Protein AF-A0A1D2R223-F1 (afdb_monomer_lite)

pLDDT: mean 86.27, std 8.22, range [53.34, 95.56]

Foldseek 3Di:
DVVVVVVVVLVVVLVVLVVVLVVLVVVLVPDDDDLVSVLSVLVSVLSVLVSVVSVVVVCPVVVVDDDDPVVVVVVVVVSVVVSVVSVVVSVVSVVVVCVVVVVDDDD

Structure (mmCIF, N/CA/C/O backbone):
data_AF-A0A1D2R223-F1
#
_entry.id   AF-A0A1D2R223-F1
#
loop_
_atom_site.group_PDB
_atom_site.id
_atom_site.type_symbol
_atom_site.label_atom_id
_atom_site.label_alt_id
_atom_site.label_comp_id
_atom_site.label_asym_id
_atom_site.label_entity_id
_atom_site.label_seq_id
_atom_site.pdbx_PDB_ins_code
_atom_site.Cartn_x
_atom_site.Cartn_y
_atom_site.Cartn_z
_atom_site.occupancy
_atom_site.B_iso_or_equiv
_atom_site.auth_seq_id
_atom_site.auth_comp_id
_atom_site.auth_asym_id
_atom_site.auth_atom_id
_atom_site.pdbx_PDB_model_num
ATOM 1 N N . MET A 1 1 ? 15.123 14.876 -24.089 1.00 60.72 1 MET A N 1
ATOM 2 C CA . MET A 1 1 ? 14.934 16.007 -23.144 1.00 60.72 1 MET A CA 1
ATOM 3 C C . MET A 1 1 ? 13.595 15.906 -22.420 1.00 60.72 1 MET A C 1
ATOM 5 O O . MET A 1 1 ? 13.5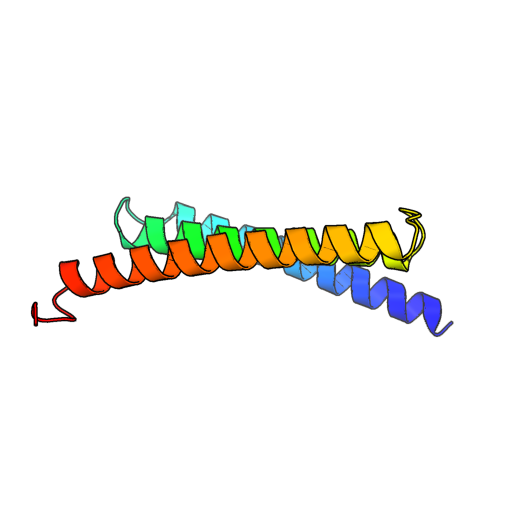94 15.982 -21.201 1.00 60.72 1 MET A O 1
ATOM 9 N N . ILE A 1 2 ? 12.484 15.673 -23.134 1.00 68.00 2 ILE A N 1
ATOM 10 C CA . ILE A 1 2 ? 11.161 15.426 -22.526 1.00 68.00 2 ILE A CA 1
ATOM 11 C C . ILE A 1 2 ? 11.179 14.170 -21.634 1.00 68.00 2 ILE A C 1
ATOM 13 O O . ILE A 1 2 ? 10.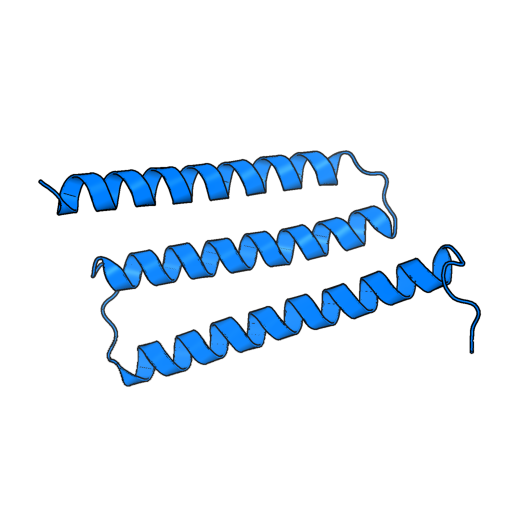722 14.230 -20.497 1.00 68.00 2 ILE A O 1
ATOM 17 N N . ASP A 1 3 ? 11.819 13.086 -22.084 1.00 73.19 3 ASP A N 1
ATOM 18 C CA . ASP A 1 3 ? 11.890 11.825 -21.321 1.00 73.19 3 ASP A CA 1
ATOM 19 C C . ASP A 1 3 ? 12.666 11.971 -20.005 1.00 73.19 3 ASP A C 1
ATOM 21 O O . ASP A 1 3 ? 12.274 11.446 -18.969 1.00 73.19 3 ASP A O 1
ATOM 25 N N . THR A 1 4 ? 13.745 12.759 -20.008 1.00 76.56 4 THR A N 1
ATOM 26 C CA . THR A 1 4 ? 14.549 13.023 -18.808 1.00 76.56 4 THR A CA 1
ATOM 27 C C . THR A 1 4 ? 13.743 13.775 -17.749 1.00 76.56 4 THR A C 1
ATOM 29 O O . THR A 1 4 ? 13.793 13.422 -16.574 1.00 76.56 4 THR A O 1
ATOM 32 N N . ILE A 1 5 ? 12.965 14.785 -18.157 1.00 82.25 5 ILE A N 1
ATOM 33 C CA . ILE A 1 5 ? 12.094 15.542 -17.246 1.00 82.25 5 ILE A CA 1
ATOM 34 C C . ILE A 1 5 ? 10.994 14.630 -16.691 1.00 82.25 5 ILE A C 1
ATOM 36 O O . ILE A 1 5 ? 10.735 14.653 -15.490 1.00 82.25 5 ILE A O 1
ATOM 40 N N . TYR A 1 6 ? 10.394 13.792 -17.539 1.00 80.00 6 TYR A N 1
ATOM 41 C CA . TYR A 1 6 ? 9.371 12.827 -17.135 1.00 80.00 6 TYR A CA 1
ATOM 42 C C . TYR A 1 6 ? 9.870 11.878 -16.033 1.00 80.00 6 TYR A C 1
ATOM 44 O O . TYR A 1 6 ? 9.227 11.753 -14.989 1.00 80.00 6 TYR A O 1
ATOM 52 N N . TYR A 1 7 ? 11.057 11.286 -16.200 1.00 77.88 7 TYR A N 1
ATOM 53 C CA . TYR A 1 7 ? 11.630 10.395 -15.187 1.00 77.88 7 TYR A CA 1
ATOM 54 C C . TYR A 1 7 ? 11.995 11.110 -13.884 1.00 77.88 7 TYR A C 1
ATOM 56 O O . TYR A 1 7 ? 11.758 10.564 -12.806 1.00 77.88 7 TYR A O 1
ATOM 64 N N . ILE A 1 8 ? 12.509 12.342 -13.957 1.00 82.69 8 ILE A N 1
ATOM 65 C CA . ILE A 1 8 ? 12.798 13.155 -12.765 1.00 82.69 8 ILE A CA 1
ATOM 66 C C . ILE A 1 8 ? 11.511 13.443 -11.982 1.00 82.69 8 ILE A C 1
ATOM 68 O O . ILE A 1 8 ? 11.488 13.293 -10.760 1.00 82.69 8 ILE A O 1
ATOM 72 N N . VAL A 1 9 ? 10.428 13.812 -12.672 1.00 83.00 9 VAL A N 1
ATOM 73 C CA . VAL A 1 9 ? 9.129 14.080 -12.038 1.00 83.00 9 VAL A CA 1
ATOM 74 C C . VAL A 1 9 ? 8.589 12.828 -11.352 1.00 83.00 9 VAL A C 1
ATOM 76 O O . VAL A 1 9 ? 8.161 12.909 -10.201 1.00 83.00 9 VAL A O 1
ATOM 79 N N . ILE A 1 10 ? 8.662 11.661 -11.999 1.00 79.56 10 ILE A N 1
ATOM 80 C CA . ILE A 1 10 ? 8.227 10.405 -11.370 1.00 79.56 10 ILE A CA 1
ATOM 81 C C . ILE A 1 10 ? 9.063 10.087 -10.131 1.00 79.56 10 ILE A C 1
ATOM 83 O O . ILE A 1 10 ? 8.508 9.700 -9.103 1.00 79.56 10 ILE A O 1
ATOM 87 N N . TYR A 1 11 ? 10.377 10.290 -10.195 1.00 81.56 11 TYR A N 1
ATOM 88 C CA . TYR A 1 11 ? 11.257 10.049 -9.057 1.00 81.56 11 TYR A CA 1
ATOM 89 C C . TYR A 1 11 ? 10.903 10.945 -7.860 1.00 81.56 11 TYR A C 1
ATOM 91 O O . TYR A 1 11 ? 10.834 10.471 -6.725 1.00 81.56 11 TYR A O 1
ATOM 99 N N . ILE A 1 12 ? 10.602 12.225 -8.110 1.00 85.00 12 ILE A N 1
ATOM 100 C CA . ILE A 1 12 ? 10.130 13.161 -7.079 1.00 85.00 12 ILE A CA 1
ATOM 101 C C . ILE A 1 12 ? 8.794 12.689 -6.496 1.00 85.00 12 ILE A C 1
ATOM 103 O O . ILE A 1 12 ? 8.654 12.640 -5.275 1.00 85.00 12 ILE A O 1
ATOM 107 N N . ILE A 1 13 ? 7.833 12.296 -7.339 1.00 83.44 13 ILE A N 1
ATOM 108 C CA . ILE A 1 13 ? 6.525 11.791 -6.893 1.00 83.44 13 ILE A CA 1
ATOM 109 C C . ILE A 1 13 ? 6.696 10.546 -6.013 1.00 83.44 13 ILE A C 1
ATOM 111 O O . ILE A 1 13 ? 6.092 10.466 -4.942 1.00 83.44 13 ILE A O 1
ATOM 115 N N . ALA A 1 14 ? 7.551 9.601 -6.411 1.00 82.00 14 ALA A N 1
ATOM 116 C CA . ALA A 1 14 ? 7.847 8.411 -5.620 1.00 82.00 14 ALA A CA 1
ATOM 117 C C . ALA A 1 14 ? 8.505 8.772 -4.274 1.00 82.00 14 ALA A C 1
ATOM 119 O O . ALA A 1 14 ? 8.092 8.272 -3.226 1.00 82.00 14 ALA A O 1
ATOM 120 N N . GLY A 1 15 ? 9.470 9.695 -4.269 1.00 85.44 15 GLY A N 1
ATOM 121 C CA . GLY A 1 15 ? 10.093 10.195 -3.041 1.00 85.44 15 GLY A CA 1
ATOM 122 C C . GLY A 1 15 ? 9.090 10.865 -2.096 1.00 85.44 15 GLY A C 1
ATOM 123 O O . GLY A 1 15 ? 9.070 10.571 -0.900 1.00 85.44 15 GLY A O 1
ATOM 124 N N . MET A 1 16 ? 8.205 11.711 -2.628 1.00 87.50 16 MET A N 1
ATOM 125 C CA . MET A 1 16 ? 7.132 12.345 -1.856 1.00 87.50 16 MET A CA 1
ATOM 126 C C . MET A 1 16 ? 6.128 11.321 -1.315 1.00 87.50 16 MET A C 1
ATOM 128 O O . MET A 1 16 ? 5.681 11.454 -0.174 1.00 87.50 16 MET A O 1
ATOM 132 N N . GLY A 1 17 ? 5.806 10.280 -2.086 1.00 85.75 17 GLY A N 1
ATOM 133 C CA . GLY A 1 17 ? 4.967 9.171 -1.629 1.00 85.75 17 GLY A CA 1
ATOM 134 C C . GLY A 1 17 ? 5.589 8.434 -0.442 1.00 85.75 17 GLY A C 1
ATOM 135 O O . GLY A 1 17 ? 4.923 8.225 0.573 1.00 85.75 17 GLY A O 1
ATOM 136 N N . LEU A 1 18 ? 6.887 8.127 -0.516 1.00 89.06 18 LEU A N 1
ATOM 137 C CA . LEU A 1 18 ? 7.622 7.485 0.574 1.00 89.06 18 LEU A CA 1
ATOM 138 C C . LEU A 1 18 ? 7.668 8.362 1.835 1.00 89.06 18 LEU A C 1
ATOM 140 O O . LEU A 1 18 ? 7.395 7.880 2.934 1.00 89.06 18 LEU A O 1
ATOM 144 N N . LEU A 1 19 ? 7.972 9.655 1.690 1.00 89.75 19 LEU A N 1
ATOM 145 C CA . LEU A 1 19 ? 7.962 10.604 2.809 1.00 89.75 19 LEU A CA 1
ATOM 146 C C . LEU A 1 19 ? 6.577 10.700 3.457 1.00 89.75 19 LEU A C 1
ATOM 148 O O . LEU A 1 19 ? 6.469 10.678 4.683 1.00 89.75 19 LEU A O 1
ATOM 152 N N . SER A 1 20 ? 5.520 10.726 2.645 1.00 88.38 20 SER A N 1
ATOM 153 C CA . SER A 1 20 ? 4.139 10.735 3.135 1.00 88.38 20 SER A CA 1
ATOM 154 C C . SER A 1 20 ? 3.831 9.484 3.961 1.00 88.38 20 SER A C 1
ATOM 156 O O . SER A 1 20 ? 3.237 9.590 5.033 1.00 88.38 20 SER A O 1
ATOM 158 N N . LEU A 1 21 ? 4.291 8.304 3.526 1.00 91.19 21 LEU A N 1
ATOM 159 C CA . LEU A 1 21 ? 4.164 7.072 4.310 1.00 91.19 21 LEU A CA 1
ATOM 160 C C . LEU A 1 21 ? 4.896 7.169 5.650 1.00 91.19 21 LEU A C 1
ATOM 162 O O . LEU A 1 21 ? 4.333 6.803 6.682 1.00 91.19 21 LEU A O 1
ATOM 166 N N . ILE A 1 22 ? 6.121 7.696 5.660 1.00 91.06 22 ILE A N 1
ATOM 167 C CA . ILE A 1 22 ? 6.894 7.881 6.895 1.00 91.06 22 ILE A CA 1
ATOM 168 C C . ILE A 1 22 ? 6.145 8.804 7.864 1.00 91.06 22 ILE A C 1
ATOM 170 O O . ILE A 1 22 ? 6.039 8.484 9.049 1.00 91.06 22 ILE A O 1
ATOM 174 N N . TRP A 1 23 ? 5.591 9.917 7.381 1.00 90.62 23 TRP A N 1
ATOM 175 C CA . TRP A 1 23 ? 4.817 10.843 8.211 1.00 90.62 23 TRP A CA 1
ATOM 176 C C . TRP A 1 23 ? 3.533 10.220 8.752 1.00 90.62 23 TRP A C 1
ATOM 178 O O . TRP A 1 23 ? 3.247 10.370 9.940 1.00 90.62 23 TRP A O 1
ATOM 188 N N . ILE A 1 24 ? 2.800 9.465 7.928 1.00 88.94 24 ILE A N 1
ATOM 189 C CA . ILE A 1 24 ? 1.626 8.710 8.387 1.00 88.94 24 ILE A CA 1
ATOM 190 C C . ILE A 1 24 ? 2.040 7.736 9.495 1.00 88.94 24 ILE A C 1
ATOM 192 O O . ILE A 1 24 ? 1.421 7.716 10.556 1.00 88.94 24 ILE A O 1
ATOM 196 N N . TYR A 1 25 ? 3.116 6.971 9.297 1.00 92.44 25 TYR A N 1
ATOM 197 C CA . TYR A 1 25 ? 3.601 6.017 10.293 1.00 92.44 25 TYR A CA 1
ATOM 198 C C . TYR A 1 25 ? 4.005 6.695 11.610 1.00 92.44 25 TYR A C 1
ATOM 200 O O . TYR A 1 25 ? 3.620 6.232 12.686 1.00 92.44 25 TYR A O 1
ATOM 208 N N . GLN A 1 26 ? 4.736 7.811 11.546 1.00 91.00 26 GLN A N 1
ATOM 209 C CA . GLN A 1 26 ? 5.094 8.589 12.735 1.00 91.00 26 GLN A CA 1
ATOM 210 C C . GLN A 1 26 ? 3.852 9.125 13.457 1.00 91.00 26 GLN A C 1
ATOM 212 O O . GLN A 1 26 ? 3.770 9.018 14.681 1.00 91.00 26 GLN A O 1
ATOM 217 N N . GLY A 1 27 ? 2.862 9.627 12.712 1.00 88.00 27 GLY A N 1
ATOM 218 C CA . GLY A 1 27 ? 1.581 10.063 13.265 1.00 88.00 27 GLY A CA 1
ATOM 219 C C . GLY A 1 27 ? 0.852 8.937 13.998 1.00 88.00 27 GLY A C 1
ATOM 220 O O . GLY A 1 27 ? 0.394 9.127 15.121 1.00 88.00 27 GLY A O 1
ATOM 221 N N . ILE A 1 28 ? 0.823 7.737 13.415 1.00 89.81 28 ILE A N 1
ATOM 222 C CA . ILE A 1 28 ? 0.175 6.560 14.011 1.00 89.81 28 ILE A CA 1
ATOM 223 C C . ILE A 1 28 ? 0.905 6.068 15.256 1.00 89.81 28 ILE A C 1
ATOM 225 O O . ILE A 1 28 ? 0.264 5.647 16.221 1.00 89.81 28 ILE A O 1
ATOM 229 N N . LYS A 1 29 ? 2.241 6.099 15.252 1.00 87.50 29 LYS A N 1
ATOM 230 C CA . LYS A 1 29 ? 3.056 5.645 16.385 1.00 87.50 29 LYS A CA 1
ATOM 231 C C . LYS A 1 29 ? 2.763 6.441 17.662 1.00 87.50 29 LYS A C 1
ATOM 233 O O . LYS A 1 29 ? 2.855 5.877 18.746 1.00 87.50 29 LYS A O 1
ATOM 238 N N . ASN A 1 30 ? 2.385 7.710 17.521 1.00 84.81 30 ASN A N 1
ATOM 239 C CA . ASN A 1 30 ? 2.051 8.597 18.635 1.00 84.81 30 ASN A CA 1
ATOM 240 C C . ASN A 1 30 ? 0.597 8.452 19.125 1.00 84.81 30 ASN A C 1
ATOM 242 O O . ASN A 1 30 ? 0.222 9.087 20.108 1.00 84.81 30 ASN A O 1
ATOM 246 N N . LEU A 1 31 ? -0.230 7.634 18.464 1.00 86.94 31 LEU A N 1
ATOM 247 C CA . LEU A 1 31 ? -1.594 7.359 18.910 1.00 86.94 31 LEU A CA 1
ATOM 248 C C . LEU A 1 31 ? -1.598 6.323 20.038 1.00 86.94 31 LEU A C 1
ATOM 250 O O . LEU A 1 31 ? -0.913 5.301 19.965 1.00 86.94 31 LEU A O 1
ATOM 254 N N . THR A 1 32 ? -2.439 6.550 21.047 1.00 85.94 32 THR A N 1
ATOM 255 C CA . THR A 1 32 ? -2.732 5.564 22.095 1.00 85.94 32 THR A CA 1
ATOM 256 C C . THR A 1 32 ? -3.284 4.276 21.481 1.00 85.94 32 THR A C 1
ATOM 258 O O . THR A 1 32 ? -4.018 4.308 20.487 1.00 85.94 32 THR A O 1
ATOM 261 N N . GLU A 1 33 ? -2.932 3.124 22.058 1.00 80.81 33 GLU A N 1
ATOM 262 C CA . GLU A 1 33 ? -3.462 1.841 21.599 1.00 80.81 33 GLU A CA 1
ATOM 263 C C . GLU A 1 33 ? -4.987 1.807 21.714 1.00 80.81 33 GLU A C 1
ATOM 265 O O . GLU A 1 33 ? -5.565 2.154 22.741 1.00 80.81 33 GLU A O 1
ATOM 270 N N . GLY A 1 34 ? -5.646 1.416 20.627 1.00 83.62 34 GLY A N 1
ATOM 271 C CA . GLY A 1 34 ? -7.094 1.414 20.552 1.00 83.62 34 GLY A CA 1
ATOM 272 C C . GLY A 1 34 ? -7.596 1.341 19.120 1.00 83.62 34 GLY A C 1
ATOM 273 O O . GLY A 1 34 ? -6.828 1.284 18.156 1.00 83.62 34 GLY A O 1
ATOM 274 N N . LEU A 1 35 ? -8.919 1.376 18.991 1.00 80.94 35 LEU A N 1
ATOM 275 C CA . LEU A 1 35 ? -9.621 1.217 17.724 1.00 80.94 35 LEU A CA 1
ATOM 276 C C . LEU A 1 35 ? -9.187 2.235 16.654 1.00 80.94 35 LEU A C 1
ATOM 278 O O . LEU A 1 35 ? -9.028 1.876 15.488 1.00 80.94 35 LEU A O 1
ATOM 282 N N . ILE A 1 36 ? -8.934 3.483 17.055 1.00 84.12 36 ILE A N 1
ATOM 283 C CA . ILE A 1 36 ? -8.484 4.556 16.159 1.00 84.12 36 ILE A CA 1
ATOM 284 C C . ILE A 1 36 ? -7.092 4.245 15.594 1.00 84.12 36 ILE A C 1
ATOM 286 O O . ILE A 1 36 ? -6.902 4.286 14.380 1.00 84.12 36 ILE A O 1
ATOM 290 N N . ARG A 1 37 ? -6.131 3.849 16.442 1.00 87.62 37 ARG A N 1
ATOM 291 C CA . ARG A 1 37 ? -4.791 3.442 15.989 1.00 87.62 37 ARG A CA 1
ATOM 292 C C . ARG A 1 37 ? -4.874 2.272 15.009 1.00 87.62 37 ARG A C 1
ATOM 294 O O . ARG A 1 37 ? -4.209 2.293 13.977 1.00 87.62 37 ARG A O 1
ATOM 301 N N . THR A 1 38 ? -5.726 1.283 15.286 1.00 87.25 38 THR A N 1
ATOM 302 C CA . THR A 1 38 ? -5.956 0.155 14.372 1.00 87.25 38 THR A CA 1
ATOM 303 C C . THR A 1 38 ? -6.520 0.610 13.026 1.00 87.25 38 THR A C 1
ATOM 305 O O . THR A 1 38 ? -6.068 0.115 11.995 1.00 87.25 38 THR A O 1
ATOM 308 N N . LEU A 1 39 ? -7.465 1.553 12.999 1.00 87.31 39 LEU A N 1
ATOM 309 C CA . LEU A 1 39 ? -8.001 2.100 11.749 1.00 87.31 39 LEU A CA 1
ATOM 310 C C . LEU A 1 39 ? -6.915 2.798 10.933 1.00 87.31 39 LEU A C 1
ATOM 312 O O . LEU A 1 39 ? -6.759 2.507 9.749 1.00 87.31 39 LEU A O 1
ATOM 316 N N . PHE A 1 40 ? -6.127 3.669 11.562 1.00 89.50 40 PHE A N 1
ATOM 317 C CA . PHE A 1 40 ? -5.054 4.350 10.850 1.00 89.50 40 PHE A CA 1
ATOM 318 C C . PHE A 1 40 ? -3.963 3.386 10.371 1.00 89.50 40 PHE A C 1
ATOM 320 O O . PHE A 1 40 ? -3.428 3.591 9.287 1.00 89.50 40 PHE A O 1
ATOM 327 N N . MET A 1 41 ? -3.681 2.296 11.092 1.00 89.94 41 MET A N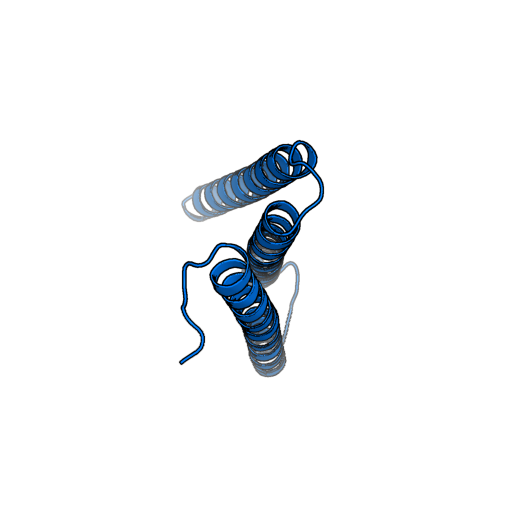 1
ATOM 328 C CA . MET A 1 41 ? -2.796 1.235 10.590 1.00 89.94 41 MET A CA 1
ATOM 329 C C . MET A 1 41 ? -3.334 0.581 9.308 1.00 89.94 41 MET A C 1
ATOM 331 O O . MET A 1 41 ? -2.550 0.236 8.427 1.00 89.94 41 MET A O 1
ATOM 335 N N . HIS A 1 42 ? -4.655 0.439 9.164 1.00 89.88 42 HIS A N 1
ATOM 336 C CA . HIS A 1 42 ? -5.254 -0.051 7.920 1.00 89.88 42 HIS A CA 1
ATOM 337 C C . HIS A 1 42 ? -5.165 0.989 6.796 1.00 89.88 42 HIS A C 1
ATOM 339 O O . HIS A 1 42 ? -4.828 0.637 5.670 1.00 89.88 42 HIS A O 1
ATOM 345 N N . VAL A 1 43 ? -5.381 2.273 7.098 1.00 88.00 43 VAL A N 1
ATOM 346 C CA . VAL A 1 43 ? -5.162 3.367 6.133 1.00 88.00 43 VAL A CA 1
ATOM 347 C C . VAL A 1 43 ? -3.700 3.411 5.676 1.00 88.00 43 VAL A C 1
ATOM 349 O O . VAL A 1 43 ? -3.427 3.552 4.486 1.00 88.00 43 VAL A O 1
ATOM 352 N N . PHE A 1 44 ? -2.754 3.213 6.594 1.00 92.25 44 PHE A N 1
ATOM 353 C CA . PHE A 1 44 ? -1.336 3.090 6.269 1.00 92.25 44 PHE A CA 1
ATOM 354 C C . PHE A 1 44 ? -1.054 1.876 5.381 1.00 92.25 44 PHE A C 1
ATOM 356 O O . PHE A 1 44 ? -0.300 1.996 4.422 1.00 92.25 44 PHE A O 1
ATOM 363 N N . ALA A 1 45 ? -1.697 0.732 5.634 1.00 91.38 45 ALA A N 1
ATOM 364 C CA . ALA A 1 45 ? -1.579 -0.440 4.769 1.00 91.38 45 ALA A CA 1
ATOM 365 C C . ALA A 1 45 ? -2.117 -0.176 3.350 1.00 91.38 45 ALA A C 1
ATOM 367 O O . ALA A 1 45 ? -1.471 -0.573 2.383 1.00 91.38 45 ALA A O 1
ATOM 368 N N . ILE A 1 46 ? -3.246 0.533 3.210 1.00 91.38 46 ILE A N 1
ATOM 369 C CA . ILE A 1 46 ? -3.784 0.969 1.906 1.00 91.38 46 ILE A CA 1
ATOM 370 C C . ILE A 1 46 ? -2.758 1.842 1.179 1.00 91.38 46 ILE A C 1
ATOM 372 O O . ILE A 1 46 ? -2.430 1.573 0.024 1.00 91.38 46 ILE A O 1
ATOM 376 N N . ALA A 1 47 ? -2.238 2.868 1.855 1.00 90.56 47 ALA A N 1
ATOM 377 C CA . ALA A 1 47 ? -1.275 3.794 1.270 1.00 90.56 47 ALA A CA 1
ATOM 378 C C . ALA A 1 47 ? 0.035 3.087 0.885 1.00 90.56 47 ALA A C 1
ATOM 380 O O . ALA A 1 47 ? 0.551 3.293 -0.212 1.00 90.56 47 ALA A O 1
ATOM 381 N N . GLY A 1 48 ? 0.551 2.222 1.762 1.00 92.31 48 GLY A N 1
ATOM 382 C CA . GLY A 1 48 ? 1.762 1.441 1.519 1.00 92.31 48 GLY A CA 1
ATOM 383 C C . GLY A 1 48 ? 1.598 0.498 0.332 1.00 92.31 48 GLY A C 1
ATOM 384 O O . GLY A 1 48 ? 2.472 0.432 -0.526 1.00 92.31 48 GLY A O 1
ATOM 385 N N . TYR A 1 49 ? 0.445 -0.164 0.228 1.00 93.25 49 TYR A N 1
ATOM 386 C CA . TYR A 1 49 ? 0.141 -1.042 -0.897 1.00 93.25 49 TYR A CA 1
ATOM 387 C C . TYR A 1 49 ? 0.028 -0.280 -2.222 1.00 93.25 49 TYR A C 1
ATOM 389 O O . TYR A 1 49 ? 0.620 -0.686 -3.223 1.00 93.25 49 TYR A O 1
ATOM 397 N N . ALA A 1 50 ? -0.683 0.852 -2.226 1.00 88.69 50 ALA A N 1
ATOM 398 C CA . ALA A 1 50 ? -0.798 1.718 -3.398 1.00 88.69 50 ALA A CA 1
ATOM 399 C C . ALA A 1 50 ? 0.578 2.224 -3.860 1.00 88.69 50 ALA A C 1
ATOM 401 O O . ALA A 1 50 ? 0.865 2.244 -5.057 1.00 88.69 50 ALA A O 1
ATOM 402 N N . PHE A 1 51 ? 1.455 2.564 -2.913 1.00 91.19 51 PHE A N 1
ATOM 403 C CA . PHE A 1 51 ? 2.833 2.941 -3.202 1.00 91.19 51 PHE A CA 1
ATOM 404 C C . PHE A 1 51 ? 3.635 1.785 -3.815 1.00 91.19 51 PHE A C 1
ATOM 406 O O . PHE A 1 51 ? 4.269 1.973 -4.851 1.00 91.19 51 PHE A O 1
ATOM 413 N N . SER A 1 52 ? 3.575 0.579 -3.240 1.00 91.50 52 SER A N 1
ATOM 414 C CA . SER A 1 52 ? 4.244 -0.602 -3.805 1.00 91.50 52 SER A CA 1
ATOM 415 C C . SER A 1 52 ? 3.776 -0.907 -5.229 1.00 91.50 52 SER A C 1
ATOM 417 O O . SER A 1 52 ? 4.601 -1.204 -6.0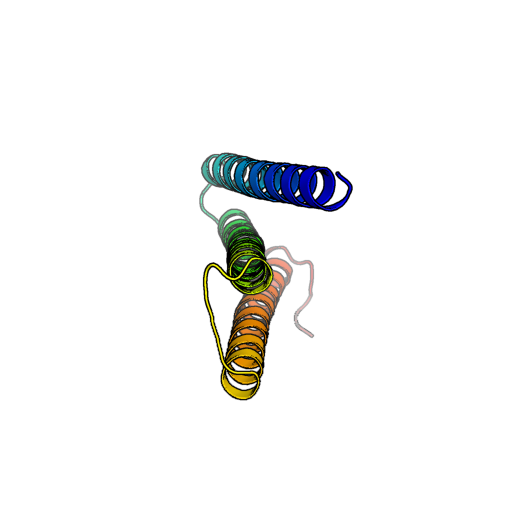93 1.00 91.50 52 SER A O 1
ATOM 419 N N . TYR A 1 53 ? 2.475 -0.787 -5.494 1.00 90.38 53 TYR A N 1
ATOM 420 C CA . TYR A 1 53 ? 1.920 -0.962 -6.834 1.00 90.38 53 TYR A CA 1
ATOM 421 C C . TYR A 1 53 ? 2.410 0.113 -7.817 1.00 90.38 53 TYR A C 1
ATOM 423 O O . TYR A 1 53 ? 2.768 -0.204 -8.953 1.00 90.38 53 TYR A O 1
ATOM 431 N N . ALA A 1 54 ? 2.491 1.374 -7.379 1.00 87.44 54 ALA A N 1
ATOM 432 C CA . ALA A 1 54 ? 3.036 2.462 -8.188 1.00 87.44 54 ALA A CA 1
ATOM 433 C C . ALA A 1 54 ? 4.520 2.235 -8.532 1.00 87.44 54 ALA A C 1
ATOM 435 O O . ALA A 1 54 ? 4.907 2.393 -9.689 1.00 87.44 54 ALA A O 1
ATOM 436 N N . VAL A 1 55 ? 5.335 1.802 -7.562 1.00 88.44 55 VAL A N 1
ATOM 437 C CA . VAL A 1 55 ? 6.753 1.461 -7.779 1.00 88.44 55 VAL A CA 1
ATOM 438 C C . VAL A 1 55 ? 6.898 0.288 -8.746 1.00 88.44 55 VAL A C 1
ATOM 440 O O . VAL A 1 55 ? 7.702 0.357 -9.670 1.00 88.44 55 VAL A O 1
ATOM 4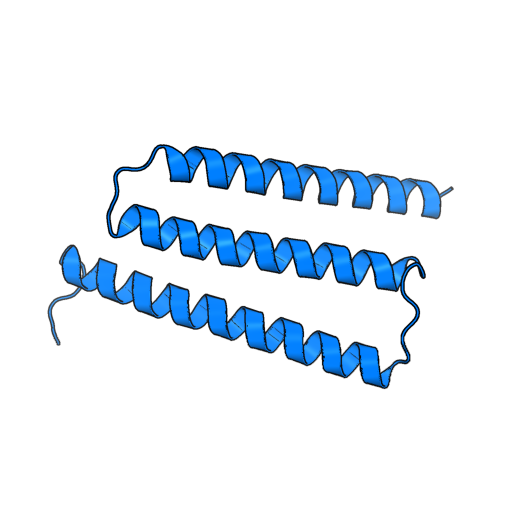43 N N . TRP A 1 56 ? 6.104 -0.772 -8.581 1.00 90.00 56 TRP A N 1
ATOM 444 C CA . TRP A 1 56 ? 6.121 -1.904 -9.508 1.00 90.00 56 TRP A CA 1
ATOM 445 C C . TRP A 1 56 ? 5.750 -1.473 -10.935 1.00 90.00 56 TRP A C 1
ATOM 447 O O . TRP A 1 56 ? 6.479 -1.781 -11.877 1.00 90.00 56 TRP A O 1
ATOM 457 N N . THR A 1 57 ? 4.676 -0.691 -11.087 1.00 86.44 57 THR A N 1
ATOM 458 C CA . THR A 1 57 ? 4.230 -0.166 -12.389 1.00 86.44 57 THR A CA 1
ATOM 459 C C . THR A 1 57 ? 5.321 0.677 -13.039 1.00 86.44 57 THR A C 1
ATOM 461 O O . THR A 1 57 ? 5.574 0.551 -14.237 1.00 86.44 57 THR A O 1
ATOM 464 N N . PHE A 1 58 ? 6.008 1.497 -12.241 1.00 84.75 58 PHE A N 1
ATOM 465 C CA . PHE A 1 58 ? 7.153 2.266 -12.699 1.00 84.75 58 PHE A CA 1
ATOM 466 C C . PHE A 1 58 ? 8.264 1.355 -13.225 1.00 84.75 58 PHE A C 1
ATOM 468 O O . PHE A 1 58 ? 8.653 1.514 -14.380 1.00 84.75 58 PHE A O 1
ATOM 475 N N . CYS A 1 59 ? 8.717 0.371 -12.439 1.00 87.56 59 CYS A N 1
ATOM 476 C CA . CYS A 1 59 ? 9.775 -0.564 -12.840 1.00 87.56 59 CYS A CA 1
ATOM 477 C C . CYS A 1 59 ? 9.459 -1.292 -14.154 1.00 87.56 59 CYS A C 1
ATOM 479 O O . CYS A 1 59 ? 10.355 -1.481 -14.975 1.00 87.56 59 CYS A O 1
ATOM 481 N N . VAL A 1 60 ? 8.195 -1.669 -14.367 1.00 88.62 60 VAL A N 1
ATOM 482 C CA . VAL A 1 60 ? 7.750 -2.262 -15.635 1.00 88.62 60 VAL A CA 1
ATOM 483 C C . VAL A 1 60 ? 7.785 -1.227 -16.768 1.00 88.62 60 VAL A C 1
ATOM 485 O O . VAL A 1 60 ? 8.300 -1.513 -17.843 1.00 88.62 60 VAL A O 1
ATOM 488 N N . SER A 1 61 ? 7.302 -0.001 -16.534 1.00 81.75 61 SER A N 1
ATOM 489 C CA . SER A 1 61 ? 7.249 1.056 -17.561 1.00 81.75 61 SER A CA 1
ATOM 490 C C . SER A 1 61 ? 8.622 1.512 -18.064 1.00 81.75 61 SER A C 1
ATOM 492 O O . SER A 1 61 ? 8.753 1.870 -19.231 1.00 81.75 61 SER A O 1
ATOM 494 N N . VAL A 1 62 ? 9.644 1.478 -17.202 1.00 83.19 62 VAL A N 1
ATOM 495 C CA . VAL A 1 62 ? 11.024 1.847 -17.560 1.00 83.19 62 VAL A CA 1
ATOM 496 C C . VAL A 1 62 ? 11.846 0.676 -18.095 1.00 83.19 62 VAL A C 1
ATOM 498 O O . VAL A 1 62 ? 13.030 0.848 -18.374 1.00 83.19 62 VAL A O 1
ATOM 501 N N . GLY A 1 63 ? 11.248 -0.513 -18.214 1.00 83.88 63 GLY A N 1
ATOM 502 C CA . GLY A 1 63 ? 11.938 -1.710 -18.696 1.00 83.88 63 GLY A CA 1
ATOM 503 C C . GLY A 1 63 ? 12.967 -2.284 -17.716 1.00 83.88 63 GLY A C 1
ATOM 504 O O . GLY A 1 63 ? 13.824 -3.055 -18.124 1.00 83.88 63 GLY A O 1
ATOM 505 N N . ILE A 1 64 ? 12.904 -1.936 -16.421 1.00 86.56 64 ILE A N 1
ATOM 506 C CA . ILE A 1 64 ? 13.716 -2.612 -15.388 1.00 86.56 64 ILE A CA 1
ATOM 507 C C . ILE A 1 64 ? 13.215 -4.048 -15.194 1.00 86.56 64 ILE A C 1
ATOM 509 O O . ILE A 1 64 ? 14.001 -4.956 -14.932 1.00 86.56 64 ILE A O 1
ATOM 513 N N . ILE A 1 65 ? 11.898 -4.242 -15.298 1.00 88.62 65 ILE A N 1
ATOM 514 C CA . ILE A 1 65 ? 11.246 -5.549 -15.245 1.00 88.62 65 ILE A CA 1
ATOM 515 C C . ILE A 1 65 ? 10.550 -5.776 -16.585 1.00 88.62 65 ILE A C 1
ATOM 517 O O . ILE A 1 65 ? 9.577 -5.093 -16.902 1.00 88.62 65 ILE A O 1
ATOM 521 N N . GLU A 1 66 ? 11.032 -6.749 -17.351 1.00 89.94 66 GLU A N 1
ATOM 522 C CA . GLU A 1 66 ? 10.396 -7.177 -18.594 1.00 89.94 66 GLU A CA 1
ATOM 523 C C . GLU A 1 66 ? 9.382 -8.287 -18.306 1.00 89.94 66 GLU A C 1
ATOM 525 O O . GLU A 1 66 ? 9.695 -9.295 -17.669 1.00 89.94 66 GLU A O 1
ATOM 530 N N . LEU A 1 67 ? 8.145 -8.088 -18.758 1.00 89.56 67 LEU A N 1
ATOM 531 C CA . LEU A 1 67 ? 7.052 -9.049 -18.635 1.00 89.56 67 LEU A CA 1
ATOM 532 C C . LEU A 1 67 ? 6.362 -9.172 -19.985 1.00 89.56 67 LEU A C 1
ATOM 534 O O . LEU A 1 67 ? 6.211 -8.181 -20.704 1.00 89.56 67 LEU A O 1
ATOM 538 N N . ASP A 1 68 ? 5.878 -10.368 -20.300 1.00 93.31 68 ASP A N 1
ATOM 539 C CA . ASP A 1 68 ? 4.917 -10.508 -21.382 1.00 93.31 68 ASP A CA 1
ATOM 540 C C . ASP A 1 68 ? 3.575 -9.836 -21.011 1.00 93.31 68 ASP A C 1
ATOM 542 O O . ASP A 1 68 ? 3.259 -9.567 -19.844 1.00 93.31 68 ASP A O 1
ATOM 546 N N . VAL A 1 69 ? 2.774 -9.537 -22.036 1.00 90.94 69 VAL A N 1
ATOM 547 C CA . VAL A 1 69 ? 1.511 -8.796 -21.891 1.00 90.94 69 VAL A CA 1
ATOM 548 C C . VAL A 1 69 ? 0.483 -9.564 -21.051 1.00 90.94 69 VAL A C 1
ATOM 550 O O . VAL A 1 69 ? -0.322 -8.945 -20.348 1.00 90.94 69 VAL A O 1
ATOM 553 N N . GLU A 1 70 ? 0.479 -10.893 -21.125 1.00 94.06 70 GLU A N 1
ATOM 554 C CA . GLU A 1 70 ? -0.472 -11.741 -20.410 1.00 94.06 70 GLU A CA 1
ATOM 555 C C . GLU A 1 70 ? -0.140 -11.774 -18.914 1.00 94.06 70 GLU A C 1
ATOM 557 O O . GLU A 1 70 ? -1.004 -11.484 -18.079 1.00 94.06 70 GLU A O 1
ATOM 562 N N . LEU A 1 71 ? 1.131 -11.985 -18.573 1.00 90.50 71 LEU A N 1
ATOM 563 C CA . LEU A 1 71 ? 1.634 -11.956 -17.206 1.00 90.50 71 LEU A CA 1
ATOM 564 C C . LEU A 1 71 ? 1.450 -10.576 -16.560 1.00 90.50 71 LEU A C 1
ATOM 566 O O . LEU A 1 71 ? 0.999 -10.493 -15.415 1.00 90.50 71 LEU A O 1
ATOM 570 N N . TYR A 1 72 ? 1.706 -9.487 -17.292 1.00 90.81 72 TYR A N 1
ATOM 571 C CA . TYR A 1 72 ? 1.442 -8.124 -16.813 1.00 90.81 72 TYR A CA 1
ATOM 572 C C . TYR A 1 72 ? -0.036 -7.915 -16.440 1.00 90.81 72 TYR A C 1
ATOM 574 O O . TYR A 1 72 ? -0.348 -7.350 -15.387 1.00 90.81 72 TYR A O 1
ATOM 582 N N . ARG A 1 73 ? -0.970 -8.398 -17.270 1.00 92.06 73 ARG A N 1
ATOM 583 C CA . ARG A 1 73 ? -2.415 -8.305 -16.995 1.00 92.06 73 ARG A CA 1
ATOM 584 C C . ARG A 1 73 ? -2.825 -9.127 -15.777 1.00 92.06 73 ARG A C 1
ATOM 586 O O . ARG A 1 73 ? -3.590 -8.626 -14.952 1.00 92.06 73 ARG A O 1
ATOM 593 N N . ILE A 1 74 ? -2.312 -10.351 -15.645 1.00 94.88 74 ILE A N 1
ATOM 594 C CA . ILE A 1 74 ? -2.605 -11.219 -14.496 1.00 94.88 74 ILE A CA 1
ATOM 595 C C . ILE A 1 74 ? -2.113 -10.566 -13.203 1.00 94.88 74 ILE A C 1
ATOM 597 O O . ILE A 1 74 ? -2.880 -10.453 -12.246 1.00 94.88 74 ILE A O 1
ATOM 601 N N . LEU A 1 75 ? -0.869 -10.078 -13.182 1.00 92.88 75 LEU A N 1
ATOM 602 C CA . LEU A 1 75 ? -0.298 -9.422 -12.006 1.00 92.88 75 LEU A CA 1
ATOM 603 C C . LEU A 1 75 ? -1.089 -8.171 -11.615 1.00 92.88 75 LEU A C 1
ATOM 605 O O . LEU A 1 75 ? -1.412 -8.013 -10.440 1.00 92.88 75 LEU A O 1
ATOM 609 N N . ASN A 1 76 ? -1.496 -7.338 -12.577 1.00 91.69 76 ASN A N 1
ATOM 610 C CA . ASN A 1 76 ? -2.392 -6.208 -12.307 1.00 91.69 76 ASN A CA 1
ATOM 611 C C . ASN A 1 76 ? -3.713 -6.644 -11.662 1.00 91.69 76 ASN A C 1
ATOM 613 O O . ASN A 1 76 ? -4.163 -6.029 -10.695 1.00 91.69 76 ASN A O 1
ATOM 617 N N . GLY A 1 77 ? -4.319 -7.725 -12.161 1.00 93.31 77 GLY A N 1
ATOM 618 C CA . GLY A 1 77 ? -5.526 -8.301 -11.569 1.00 93.31 77 GLY A CA 1
ATOM 619 C C . GLY A 1 77 ? -5.314 -8.730 -10.115 1.00 93.31 77 GLY A C 1
ATOM 620 O O . GLY A 1 77 ? -6.137 -8.418 -9.252 1.00 93.31 77 GLY A O 1
ATOM 621 N N . VAL A 1 78 ? -4.180 -9.373 -9.822 1.00 94.44 78 VAL A N 1
ATOM 622 C CA . VAL A 1 78 ? -3.793 -9.762 -8.456 1.00 94.44 78 VAL A CA 1
ATOM 623 C C . VAL A 1 78 ? -3.599 -8.534 -7.566 1.00 94.44 78 VAL A C 1
ATOM 625 O O . VAL A 1 78 ? -4.120 -8.511 -6.448 1.00 94.44 78 VAL A O 1
ATOM 628 N N . PHE A 1 79 ? -2.915 -7.495 -8.057 1.00 93.44 79 PHE A N 1
ATOM 629 C CA . PHE A 1 79 ? -2.711 -6.258 -7.303 1.00 93.44 79 PHE A CA 1
ATOM 630 C C . PHE A 1 79 ? -4.039 -5.601 -6.917 1.00 93.44 79 PHE A C 1
ATOM 632 O O . PHE A 1 79 ? -4.272 -5.267 -5.753 1.00 93.44 79 PHE A O 1
ATOM 639 N N . ILE A 1 80 ? -4.948 -5.476 -7.881 1.00 92.88 80 ILE A N 1
ATOM 640 C CA . ILE A 1 80 ? -6.276 -4.900 -7.662 1.00 92.88 80 ILE A CA 1
ATOM 641 C C . ILE A 1 80 ? -7.084 -5.750 -6.672 1.00 92.88 80 ILE A C 1
ATOM 643 O O . ILE A 1 80 ? -7.692 -5.204 -5.751 1.00 92.88 80 ILE A O 1
ATOM 647 N N . ALA A 1 81 ? -7.067 -7.079 -6.808 1.00 95.56 81 ALA A N 1
ATOM 648 C CA . ALA A 1 81 ? -7.786 -7.975 -5.904 1.00 95.56 81 ALA A CA 1
ATOM 649 C C . ALA A 1 81 ? -7.302 -7.839 -4.450 1.00 95.56 81 ALA A C 1
ATOM 651 O O . ALA A 1 81 ? -8.115 -7.737 -3.528 1.00 95.56 81 ALA A O 1
ATOM 652 N N . ILE A 1 82 ? -5.986 -7.779 -4.232 1.00 94.44 82 ILE A N 1
ATOM 653 C CA . ILE A 1 82 ? -5.413 -7.567 -2.896 1.00 94.44 82 ILE A CA 1
ATOM 654 C C . ILE A 1 82 ? -5.779 -6.183 -2.359 1.00 94.44 82 ILE A C 1
ATOM 656 O O . ILE A 1 82 ? -6.155 -6.065 -1.191 1.00 94.44 82 ILE A O 1
ATOM 660 N N . PHE A 1 83 ? -5.743 -5.150 -3.198 1.00 93.00 83 PHE A N 1
ATOM 661 C CA . PHE A 1 83 ? -6.159 -3.811 -2.795 1.00 93.00 83 PHE A CA 1
ATOM 662 C C . PHE A 1 83 ? -7.616 -3.784 -2.314 1.00 93.00 83 PHE A C 1
ATOM 664 O O . PHE A 1 83 ? -7.900 -3.260 -1.232 1.00 93.00 83 PHE A O 1
ATOM 671 N N . PHE A 1 84 ? -8.526 -4.433 -3.047 1.00 93.81 84 PHE A N 1
ATOM 672 C CA . PHE A 1 84 ? -9.914 -4.596 -2.615 1.00 93.81 84 PHE A CA 1
ATOM 673 C C . PHE A 1 84 ? -10.021 -5.347 -1.288 1.00 93.81 84 PHE A C 1
ATOM 675 O O . PHE A 1 84 ? -10.754 -4.898 -0.409 1.00 93.81 84 PHE A O 1
ATOM 682 N N . MET A 1 85 ? -9.255 -6.423 -1.083 1.00 94.31 85 MET A N 1
ATOM 683 C CA . MET A 1 85 ? -9.242 -7.138 0.201 1.00 94.31 85 MET A CA 1
ATOM 684 C C . MET A 1 85 ? -8.836 -6.229 1.373 1.00 94.31 85 MET A C 1
ATOM 686 O O . MET A 1 85 ? -9.473 -6.266 2.432 1.00 94.31 85 MET A O 1
ATOM 690 N N . ILE A 1 86 ? -7.819 -5.378 1.192 1.00 93.00 86 ILE A N 1
ATOM 691 C CA . ILE A 1 86 ? -7.380 -4.416 2.216 1.00 93.00 86 ILE A CA 1
ATOM 692 C C . ILE A 1 86 ? -8.480 -3.375 2.480 1.00 93.00 86 ILE A C 1
ATOM 694 O O . ILE A 1 86 ? -8.800 -3.105 3.643 1.00 93.00 86 ILE A O 1
ATOM 698 N N . ILE A 1 87 ? -9.105 -2.824 1.434 1.00 92.31 87 ILE A N 1
ATOM 699 C CA . ILE A 1 87 ? -10.205 -1.854 1.566 1.00 92.31 87 ILE A CA 1
ATOM 700 C C . ILE A 1 87 ? -11.400 -2.475 2.291 1.00 92.31 87 ILE A C 1
ATOM 702 O O . ILE A 1 87 ? -11.897 -1.891 3.255 1.00 92.31 87 ILE A O 1
ATOM 706 N N . THR A 1 88 ? -11.843 -3.666 1.886 1.00 93.56 88 THR A N 1
ATOM 707 C CA . THR A 1 88 ? -12.971 -4.362 2.519 1.00 93.56 88 THR A CA 1
ATOM 708 C C . THR A 1 88 ? -12.694 -4.608 3.996 1.00 93.56 88 THR A C 1
ATOM 710 O O . THR A 1 88 ? -13.543 -4.317 4.841 1.00 93.56 88 THR A O 1
ATOM 713 N N . ARG A 1 89 ? -11.486 -5.069 4.338 1.00 90.12 89 ARG A N 1
ATOM 714 C CA . ARG A 1 89 ? -11.082 -5.237 5.738 1.00 90.12 89 ARG A CA 1
ATOM 715 C C . ARG A 1 89 ? -11.142 -3.908 6.493 1.00 90.12 89 ARG A C 1
ATOM 717 O O . ARG A 1 89 ? -11.698 -3.856 7.587 1.00 90.12 89 ARG A O 1
ATOM 724 N N . THR A 1 90 ? -10.643 -2.831 5.894 1.00 91.62 90 THR A N 1
ATOM 725 C CA . THR A 1 90 ? -10.662 -1.482 6.484 1.00 91.62 90 THR A CA 1
ATOM 726 C C . THR A 1 90 ? -12.090 -0.996 6.740 1.00 91.62 90 THR A C 1
ATOM 728 O O . THR A 1 90 ? -12.379 -0.498 7.828 1.00 91.62 90 THR A O 1
ATOM 731 N N . ALA A 1 91 ? -13.009 -1.215 5.797 1.00 89.94 91 ALA A N 1
ATOM 732 C CA . ALA A 1 91 ? -14.423 -0.872 5.941 1.00 89.94 91 ALA A CA 1
ATOM 733 C C . ALA A 1 91 ? -15.099 -1.644 7.091 1.00 89.94 91 ALA A C 1
ATOM 735 O O . ALA A 1 91 ? -15.868 -1.065 7.861 1.00 89.94 91 ALA A O 1
ATOM 736 N N . VAL A 1 92 ? -14.773 -2.931 7.268 1.00 89.44 92 VAL A N 1
ATOM 737 C CA . VAL A 1 92 ? -15.262 -3.732 8.406 1.00 89.44 92 VAL A CA 1
ATOM 738 C C . VAL A 1 92 ? -14.776 -3.154 9.738 1.00 89.44 92 VAL A C 1
ATOM 740 O O . VAL A 1 92 ? -15.567 -3.045 10.679 1.00 89.44 92 VAL A O 1
ATOM 743 N N . TYR A 1 93 ? -13.508 -2.744 9.832 1.00 86.44 93 TYR A N 1
ATOM 744 C CA . TYR A 1 93 ? -12.990 -2.085 11.036 1.00 86.44 93 TYR A CA 1
ATOM 745 C C . TYR A 1 93 ? -13.655 -0.728 11.276 1.00 86.44 93 TYR A C 1
ATOM 747 O O . TYR A 1 93 ? -14.086 -0.465 12.396 1.00 86.44 93 TYR A O 1
ATOM 755 N N . ALA A 1 94 ? -13.825 0.093 10.240 1.00 87.69 94 ALA A N 1
ATOM 756 C CA . ALA A 1 94 ? -14.524 1.372 10.346 1.00 87.69 94 ALA A CA 1
ATOM 757 C C . ALA A 1 94 ? -15.968 1.198 10.855 1.00 87.69 94 ALA A C 1
ATOM 759 O O . ALA A 1 94 ? -16.400 1.931 11.744 1.00 87.69 94 ALA A O 1
ATOM 760 N N . LYS A 1 95 ? -16.691 0.170 10.384 1.00 87.62 95 LYS A N 1
ATOM 761 C CA . LYS A 1 95 ? -18.027 -0.173 10.900 1.00 87.62 95 LYS A CA 1
ATOM 762 C C . LYS A 1 95 ? -17.998 -0.500 12.396 1.00 87.62 95 LYS A C 1
ATOM 764 O O . LYS A 1 95 ? -18.839 0.002 13.137 1.00 87.62 95 LYS A O 1
ATOM 769 N N . ARG A 1 96 ? -17.041 -1.318 12.854 1.00 85.69 96 ARG A N 1
ATOM 770 C CA . ARG A 1 96 ? -16.901 -1.673 14.283 1.00 85.69 96 ARG A CA 1
ATOM 771 C C . ARG A 1 96 ? -16.644 -0.446 15.157 1.00 85.69 96 ARG A C 1
ATOM 773 O O . ARG A 1 96 ? -17.168 -0.374 16.260 1.00 85.69 96 ARG A O 1
ATOM 780 N N . ILE A 1 97 ? -15.885 0.522 14.647 1.00 86.06 97 ILE A N 1
ATOM 781 C CA . ILE A 1 97 ? -15.662 1.813 15.310 1.00 86.06 97 ILE A CA 1
ATOM 782 C C . ILE A 1 97 ? -16.963 2.602 15.388 1.00 86.06 97 ILE A C 1
ATOM 784 O O . ILE A 1 97 ? -17.318 3.076 16.460 1.00 86.06 97 ILE A O 1
ATOM 788 N N . GLY A 1 98 ? -17.710 2.679 14.285 1.00 83.75 98 GLY A N 1
ATOM 789 C CA . GLY A 1 98 ? -19.024 3.317 14.265 1.00 83.75 98 GLY A CA 1
ATOM 790 C C . GLY A 1 98 ? -19.964 2.781 15.351 1.00 83.75 98 GLY A C 1
ATOM 791 O O . GLY A 1 98 ? -20.596 3.565 16.050 1.00 83.75 98 GLY A O 1
ATOM 792 N N . ILE A 1 99 ? -19.995 1.460 15.541 1.00 85.75 99 ILE A N 1
ATOM 793 C CA . ILE A 1 99 ? -20.795 0.808 16.591 1.00 85.75 99 ILE A CA 1
ATOM 794 C C . ILE A 1 99 ? -20.245 1.145 17.987 1.00 85.75 99 ILE A C 1
ATOM 796 O O . ILE A 1 99 ? -20.988 1.609 18.845 1.00 85.75 99 ILE A O 1
ATOM 800 N N . ALA A 1 100 ? -18.936 0.976 18.211 1.00 84.06 100 ALA A N 1
ATOM 801 C CA . ALA A 1 100 ? -18.311 1.181 19.522 1.00 84.06 100 ALA A CA 1
ATOM 802 C C . ALA A 1 100 ? -18.431 2.622 20.050 1.00 84.06 100 ALA A C 1
ATOM 804 O O . ALA A 1 100 ? -18.524 2.827 21.257 1.00 84.06 100 ALA A O 1
ATOM 805 N N . TYR A 1 101 ? -18.439 3.614 19.157 1.00 83.81 101 TYR A N 1
ATOM 806 C CA . TYR A 1 101 ? -18.593 5.029 19.507 1.00 83.81 101 TYR A CA 1
ATOM 807 C C . TYR A 1 101 ? -20.050 5.524 19.421 1.00 83.81 101 TYR A C 1
ATOM 809 O O . TYR A 1 101 ? -20.296 6.718 19.568 1.00 83.81 101 TYR A O 1
ATOM 817 N N . GLY A 1 102 ? -21.024 4.633 19.194 1.00 78.00 102 GLY A N 1
ATOM 818 C CA . GLY A 1 102 ? -22.450 4.978 19.194 1.00 78.00 102 GLY A CA 1
ATOM 819 C C . GLY A 1 102 ? -22.931 5.760 17.966 1.00 78.00 102 GLY A C 1
ATOM 820 O O . GLY A 1 102 ? -24.030 6.307 17.985 1.00 78.00 102 GLY A O 1
ATOM 821 N N . PHE A 1 103 ? -22.151 5.795 16.880 1.00 74.25 103 PHE A N 1
ATOM 822 C CA . PHE A 1 103 ? -22.560 6.405 15.606 1.00 74.25 103 PHE A CA 1
ATOM 823 C C . PHE A 1 103 ? -23.650 5.601 14.879 1.00 74.25 103 PHE A C 1
ATOM 825 O O . PHE A 1 103 ? -24.243 6.100 13.923 1.00 74.25 103 PHE A O 1
ATOM 832 N N . LYS A 1 104 ? -23.926 4.366 15.315 1.00 59.34 104 LYS A N 1
ATOM 833 C CA . LYS A 1 104 ? -25.032 3.547 14.816 1.00 59.34 104 LYS A CA 1
ATOM 834 C C . LYS A 1 104 ? -25.749 2.881 15.993 1.00 59.34 104 LYS A C 1
ATOM 836 O O . LYS A 1 104 ? -25.104 2.171 16.758 1.00 59.34 104 LYS A O 1
ATOM 841 N N . LYS A 1 105 ? -27.059 3.115 16.135 1.00 56.50 105 LYS 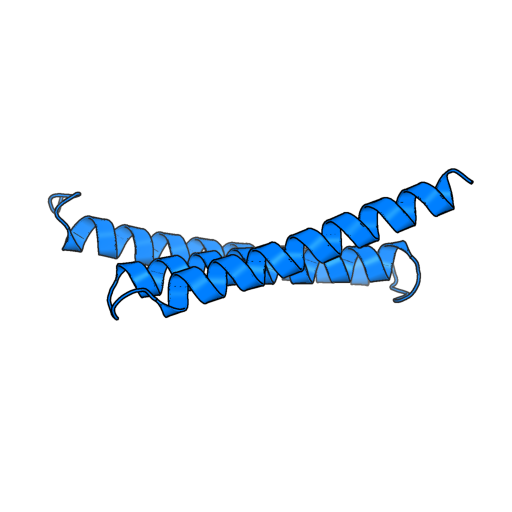A N 1
ATOM 842 C CA . LYS A 1 105 ? -27.933 2.225 16.913 1.00 56.50 105 LYS A CA 1
ATOM 843 C C . LYS A 1 105 ? -28.076 0.922 16.127 1.00 56.50 105 LYS A C 1
ATOM 845 O O . LYS A 1 105 ? -28.126 0.966 14.898 1.00 56.50 105 LYS A O 1
ATOM 850 N N . ASP A 1 106 ? -28.042 -0.199 16.837 1.00 53.56 106 ASP A N 1
ATOM 851 C CA . ASP A 1 106 ? -28.227 -1.531 16.266 1.00 53.56 106 ASP A CA 1
ATOM 852 C C . ASP A 1 106 ? -29.665 -1.664 15.737 1.00 53.56 106 ASP A C 1
ATOM 854 O O . ASP A 1 106 ? -30.557 -2.065 16.477 1.00 53.56 106 ASP A O 1
ATOM 858 N N . ASP A 1 107 ? -29.862 -1.294 14.469 1.00 53.34 107 ASP A N 1
ATOM 859 C CA . ASP A 1 107 ? -31.009 -1.674 13.637 1.00 53.34 107 ASP A CA 1
ATOM 860 C C . ASP A 1 107 ? -30.519 -2.569 12.483 1.00 53.34 107 ASP A C 1
ATOM 862 O O . ASP A 1 107 ? -29.532 -2.185 11.792 1.00 53.34 107 ASP A O 1
#

Secondary structure (DSSP, 8-state):
-HHHHHHHHHHHHHHHHHHHHHHHHHHHHTSPSSHHHHHHHHHHHHHHHHHHHHHHHHHHHTTSS---HHHHHHHHHHHHHHHHHHHHHHHHHHHHHHHHTTSS---

Sequence (107 aa):
MIDTIYYIVIYIIAGMGLLSLIWIYQGIKNLTEGLIRTLFMHVFAIAGYAFSYAVWTFCVSVGIIELDVELYRILNGVFIAIFFMIITRTAVYAKRIGIAYGFKKDD

Radius of gyration: 18.12 Å; chains: 1; bounding box: 46×28×45 Å